Protein AF-A0A3D8IWM6-F1 (afdb_monomer_lite)

pLDDT: mean 72.85, std 13.45, range [47.88, 89.38]

Foldseek 3Di:
DDPCPQWDWDADPVPRWIWIFGDDPVDPPPTDTDIDDDDQDVVNVPDPPPPPPPPPPVVVVVVVVVVVVVVVVVVVVVVPDD

Radius of gyration: 31.46 Å; chains: 1; bounding box: 51×18×90 Å

Secondary structure (DSSP, 8-state):
------EEEEE-TTT--EEEEE-STT-TT--EEEEPPPP--HHHHS-------SSHHHHHHHHHHHHHHHHHHHHHHHHT--

Organism: NCBI:txid45498

Sequence (82 aa):
MFADKQDTYLYNNQTGEVYIRYKKNRKNYEDVFIKMPHGISPEQIQPPLKSTQNEKNHQDDLKMQSLKKTQELMNDALKGTF

Structure (mmCIF, N/CA/C/O backbone):
data_AF-A0A3D8IWM6-F1
#
_entry.id   AF-A0A3D8IWM6-F1
#
loop_
_atom_site.group_PDB
_atom_site.id
_atom_site.type_symbol
_atom_site.label_atom_id
_atom_site.label_alt_id
_atom_site.label_comp_id
_atom_site.label_asym_id
_atom_site.label_entity_id
_atom_site.label_seq_id
_atom_site.pdbx_PDB_ins_code
_atom_site.Cartn_x
_atom_site.Cartn_y
_atom_site.Cartn_z
_atom_site.occupancy
_atom_site.B_iso_or_equiv
_atom_site.auth_seq_id
_atom_site.auth_comp_id
_atom_site.auth_asym_id
_atom_site.auth_atom_id
_atom_site.pdbx_PDB_model_num
ATOM 1 N N . MET A 1 1 ? -6.952 3.775 -27.960 1.00 48.78 1 MET A N 1
ATOM 2 C CA . MET A 1 1 ? -6.924 4.075 -26.509 1.00 48.78 1 MET A CA 1
ATOM 3 C C . MET A 1 1 ? -5.856 3.196 -25.856 1.00 48.78 1 MET A C 1
ATOM 5 O O . MET A 1 1 ? -5.695 2.075 -26.316 1.00 48.78 1 MET A O 1
ATOM 9 N N . PHE A 1 2 ? -5.129 3.714 -24.853 1.00 48.44 2 PHE A N 1
ATOM 10 C CA . PHE A 1 2 ? -4.010 3.094 -24.094 1.00 48.44 2 PHE A CA 1
ATOM 11 C C . PHE A 1 2 ? -2.601 3.171 -24.723 1.00 48.44 2 PHE A C 1
ATOM 13 O O . PHE A 1 2 ? -1.945 2.155 -24.950 1.00 48.44 2 PHE A O 1
ATOM 20 N N . ALA A 1 3 ? -2.123 4.392 -24.987 1.00 49.97 3 ALA A N 1
ATOM 21 C CA . ALA A 1 3 ? -0.778 4.651 -25.518 1.00 49.97 3 ALA A CA 1
ATOM 22 C C . ALA A 1 3 ? 0.269 5.086 -24.467 1.00 49.97 3 ALA A C 1
ATOM 24 O O . ALA A 1 3 ? 1.426 5.247 -24.831 1.00 49.97 3 ALA A O 1
ATOM 25 N N . ASP A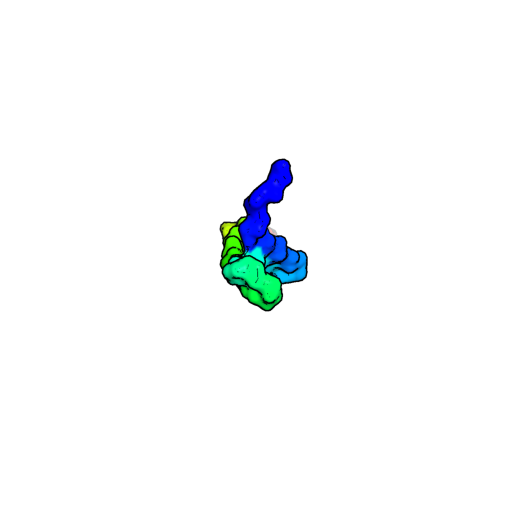 1 4 ? -0.075 5.182 -23.178 1.00 54.09 4 ASP A N 1
ATOM 26 C CA . ASP A 1 4 ? 0.894 5.474 -22.108 1.00 54.09 4 ASP A CA 1
ATOM 27 C C . ASP A 1 4 ? 1.140 4.240 -21.229 1.00 54.09 4 ASP A C 1
ATOM 29 O O . ASP A 1 4 ? 0.670 4.122 -20.103 1.00 54.09 4 ASP A O 1
ATOM 33 N N . LYS A 1 5 ? 1.886 3.264 -21.767 1.00 62.41 5 LYS A N 1
ATOM 34 C CA . LYS A 1 5 ? 2.351 2.061 -21.040 1.00 62.41 5 LYS A CA 1
ATOM 35 C C . LYS A 1 5 ? 3.589 2.362 -20.181 1.00 62.41 5 LYS A C 1
ATOM 37 O O . LYS A 1 5 ? 4.616 1.684 -20.338 1.00 62.41 5 LYS A O 1
ATOM 42 N N . GLN A 1 6 ? 3.524 3.409 -19.360 1.00 66.25 6 GLN A N 1
ATOM 43 C CA . GLN A 1 6 ? 4.668 3.855 -18.562 1.00 66.25 6 GLN A CA 1
ATOM 44 C C . GLN A 1 6 ? 4.920 2.901 -17.391 1.00 66.25 6 GLN A C 1
ATOM 46 O O . GLN A 1 6 ? 5.969 2.258 -17.371 1.00 66.25 6 GLN A O 1
ATOM 51 N N . ASP A 1 7 ? 3.911 2.665 -16.549 1.00 72.06 7 ASP A N 1
ATOM 52 C CA . ASP A 1 7 ? 4.069 1.869 -15.330 1.00 72.06 7 ASP A CA 1
ATOM 53 C C . ASP A 1 7 ? 3.128 0.658 -15.293 1.00 72.06 7 ASP A C 1
ATOM 55 O O . ASP A 1 7 ? 2.047 0.642 -15.886 1.00 72.06 7 ASP A O 1
ATOM 59 N N . THR A 1 8 ? 3.556 -0.418 -14.631 1.00 82.62 8 THR A N 1
ATOM 60 C CA . THR A 1 8 ? 2.721 -1.609 -14.398 1.00 82.62 8 THR A CA 1
ATOM 61 C C . THR A 1 8 ? 2.638 -1.878 -12.911 1.00 82.62 8 THR A C 1
ATOM 63 O O . THR A 1 8 ? 3.666 -2.003 -12.255 1.00 82.62 8 THR A O 1
ATOM 66 N N . TYR A 1 9 ? 1.421 -1.992 -12.395 1.00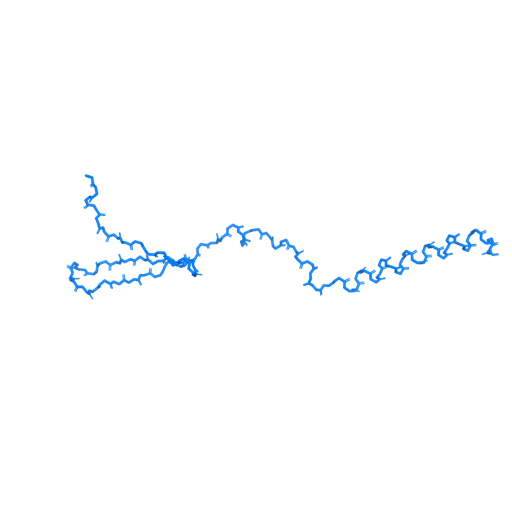 85.19 9 TYR A N 1
ATOM 67 C CA . TYR A 1 9 ? 1.172 -2.253 -10.985 1.00 85.19 9 TYR A CA 1
ATOM 68 C C . TYR A 1 9 ? 1.002 -3.752 -10.760 1.00 85.19 9 TYR A C 1
ATOM 70 O O . TYR A 1 9 ? 0.288 -4.419 -11.509 1.00 85.19 9 TYR A O 1
ATOM 78 N N . LEU A 1 10 ? 1.659 -4.269 -9.728 1.00 86.50 10 LEU A N 1
ATOM 79 C CA . LEU A 1 10 ? 1.551 -5.652 -9.292 1.00 86.50 10 LEU A CA 1
ATOM 80 C C . LEU A 1 10 ? 1.074 -5.675 -7.844 1.00 86.50 10 LEU A C 1
ATOM 82 O O . LEU A 1 10 ? 1.689 -5.060 -6.978 1.00 86.50 10 LEU A O 1
ATOM 86 N N . TYR A 1 11 ? -0.021 -6.385 -7.597 1.00 88.44 11 TYR A N 1
ATOM 87 C CA . TYR A 1 11 ? -0.599 -6.540 -6.270 1.00 88.44 11 TYR A CA 1
ATOM 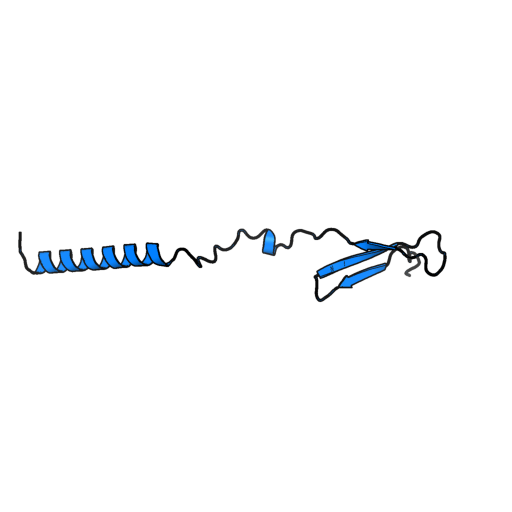88 C C . TYR A 1 11 ? -0.421 -7.975 -5.781 1.00 88.44 11 TYR A C 1
ATOM 90 O O . TYR A 1 11 ? -0.734 -8.924 -6.503 1.00 88.44 11 TYR A O 1
ATOM 98 N N . ASN A 1 12 ? 0.077 -8.130 -4.557 1.00 87.31 12 ASN A N 1
ATOM 99 C CA . ASN A 1 12 ? 0.166 -9.419 -3.892 1.00 87.31 12 ASN A CA 1
ATOM 100 C C . ASN A 1 12 ? -1.085 -9.650 -3.031 1.00 87.31 12 ASN A C 1
ATOM 102 O O . ASN A 1 12 ? -1.250 -9.022 -1.990 1.00 87.31 12 ASN A O 1
ATOM 106 N N . ASN A 1 13 ? -1.936 -10.596 -3.436 1.00 87.00 13 ASN A N 1
ATOM 107 C CA . ASN A 1 13 ? -3.170 -10.935 -2.716 1.00 87.00 13 ASN A CA 1
ATOM 108 C C . ASN A 1 13 ? -2.934 -11.578 -1.335 1.00 87.00 13 ASN A C 1
ATOM 110 O O . ASN A 1 13 ? -3.857 -11.627 -0.532 1.00 87.00 13 ASN A O 1
ATOM 114 N N . GLN A 1 14 ? -1.737 -12.107 -1.062 1.00 89.38 14 GLN A N 1
ATOM 115 C CA . GLN A 1 14 ? -1.413 -12.737 0.223 1.00 89.38 14 GLN A CA 1
ATOM 116 C C . GLN A 1 14 ? -0.923 -11.715 1.252 1.00 89.38 14 GLN A C 1
ATOM 118 O O . GLN A 1 14 ? -1.280 -11.802 2.421 1.00 89.38 14 GLN A O 1
ATOM 123 N N . THR A 1 15 ? -0.098 -10.755 0.824 1.00 86.38 15 THR A N 1
ATOM 124 C CA . THR A 1 15 ? 0.542 -9.773 1.719 1.00 86.38 15 THR A CA 1
ATOM 125 C C . THR A 1 15 ? -0.089 -8.383 1.650 1.00 86.38 15 THR A C 1
ATOM 127 O O . THR A 1 15 ? 0.213 -7.528 2.479 1.00 86.38 15 THR A O 1
ATOM 130 N N . GLY A 1 16 ? -0.943 -8.123 0.659 1.00 83.81 16 GLY A N 1
ATOM 131 C CA . GLY A 1 16 ? -1.509 -6.800 0.402 1.00 83.81 16 GLY A CA 1
ATOM 132 C C . GLY A 1 16 ? -0.492 -5.781 -0.127 1.00 83.81 16 GLY A C 1
ATOM 133 O O . GLY A 1 16 ? -0.762 -4.581 -0.126 1.00 83.81 16 GLY A O 1
ATOM 134 N N . GLU A 1 17 ? 0.691 -6.228 -0.551 1.00 87.44 17 GLU A N 1
ATOM 135 C CA . GLU A 1 17 ? 1.757 -5.359 -1.051 1.00 87.44 17 GLU A CA 1
ATOM 136 C C . GLU A 1 17 ? 1.504 -4.934 -2.500 1.00 87.44 17 GLU A C 1
ATOM 138 O O . GLU A 1 17 ? 1.113 -5.741 -3.345 1.00 87.44 17 GLU A O 1
ATOM 143 N N . VAL A 1 18 ? 1.776 -3.662 -2.796 1.00 88.12 18 VAL A N 1
ATOM 144 C CA . VAL A 1 18 ? 1.714 -3.105 -4.152 1.00 88.12 18 VAL A CA 1
ATOM 145 C C . VAL A 1 18 ? 3.131 -2.800 -4.625 1.00 88.12 18 VAL A C 1
ATOM 147 O O . VAL A 1 18 ? 3.902 -2.149 -3.921 1.00 88.12 18 VAL A O 1
ATOM 150 N N . TYR A 1 19 ? 3.460 -3.230 -5.837 1.00 88.94 19 TYR A N 1
ATOM 151 C CA . TYR A 1 19 ? 4.723 -2.947 -6.507 1.00 88.94 19 TYR A CA 1
ATOM 152 C C . TYR A 1 19 ? 4.470 -2.206 -7.814 1.00 88.94 19 TYR A C 1
ATOM 154 O O . TYR A 1 19 ? 3.524 -2.513 -8.539 1.00 88.94 19 TYR A O 1
ATOM 162 N N . ILE A 1 20 ? 5.343 -1.259 -8.138 1.00 87.19 20 ILE A N 1
ATOM 163 C CA . ILE A 1 20 ? 5.338 -0.547 -9.414 1.00 87.19 20 ILE A CA 1
ATOM 164 C C . ILE A 1 20 ? 6.536 -1.012 -10.224 1.00 87.19 20 ILE A C 1
ATOM 166 O O . ILE A 1 20 ? 7.679 -0.877 -9.793 1.00 87.19 20 ILE A O 1
ATOM 17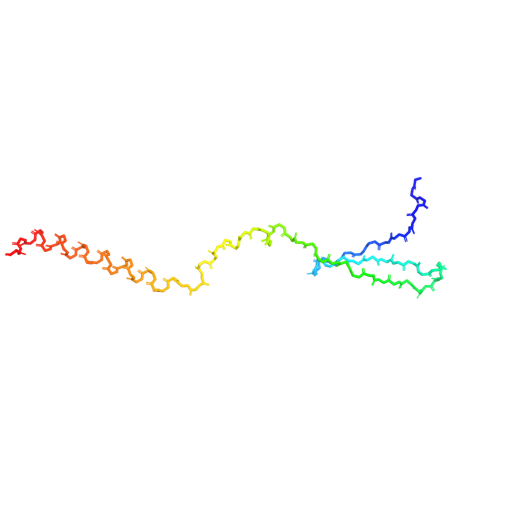0 N N . ARG A 1 21 ? 6.273 -1.547 -11.414 1.00 85.00 21 ARG A N 1
ATOM 171 C CA . ARG A 1 21 ? 7.294 -1.841 -12.410 1.00 85.00 21 ARG A CA 1
ATOM 172 C C . ARG A 1 21 ? 7.684 -0.558 -13.125 1.00 85.00 21 ARG A C 1
ATOM 174 O O . ARG A 1 21 ? 6.911 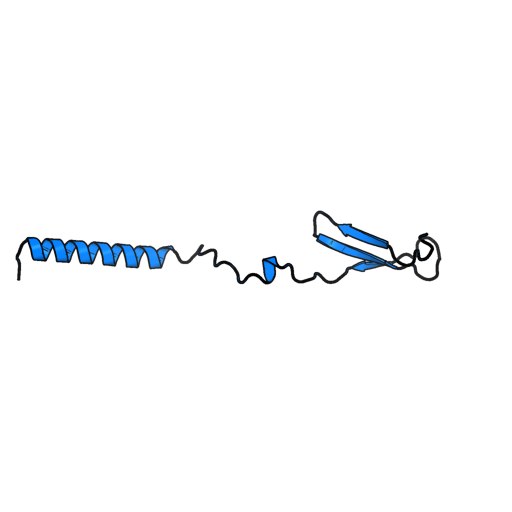-0.052 -13.939 1.00 85.00 21 ARG A O 1
ATOM 181 N N . TYR A 1 22 ? 8.900 -0.109 -12.861 1.00 81.69 22 TYR A N 1
ATOM 182 C CA . TYR A 1 22 ? 9.525 1.025 -13.512 1.00 81.69 22 TYR A CA 1
ATOM 183 C C . TYR A 1 22 ? 10.487 0.539 -14.599 1.00 81.69 22 TYR A C 1
ATOM 185 O O . TYR A 1 22 ? 11.431 -0.211 -14.330 1.00 81.69 22 TYR A O 1
ATOM 193 N N . LYS A 1 23 ? 10.252 0.965 -15.842 1.00 77.25 23 LYS A N 1
ATOM 194 C CA . LYS A 1 23 ? 11.110 0.613 -16.979 1.00 77.25 23 LYS A CA 1
ATOM 195 C C . LYS A 1 23 ? 12.337 1.511 -17.011 1.00 77.25 23 LYS A C 1
ATOM 197 O O . LYS A 1 23 ? 12.246 2.681 -17.386 1.00 77.25 23 LYS A O 1
ATOM 202 N N . LYS A 1 24 ? 13.509 0.956 -16.717 1.00 73.19 24 LYS A N 1
ATOM 203 C CA . LYS A 1 24 ? 14.770 1.685 -16.862 1.00 73.19 24 LYS A CA 1
ATOM 204 C C . LYS A 1 24 ? 15.180 1.721 -18.340 1.00 73.19 24 LYS A C 1
ATOM 206 O O . LYS A 1 24 ? 15.468 0.699 -18.951 1.00 73.19 24 LYS A O 1
ATOM 211 N N . ASN A 1 25 ? 15.174 2.910 -18.947 1.00 70.69 25 ASN A N 1
ATOM 212 C CA . ASN A 1 25 ? 15.726 3.175 -20.289 1.00 70.69 25 ASN A CA 1
ATOM 213 C C . ASN A 1 25 ? 15.193 2.304 -21.451 1.00 70.69 25 ASN A C 1
ATOM 215 O O . ASN A 1 25 ? 15.864 2.183 -22.475 1.00 70.69 25 ASN A O 1
ATOM 219 N N . ARG A 1 26 ? 13.991 1.716 -21.331 1.00 69.81 26 ARG A N 1
ATOM 220 C CA . ARG A 1 26 ? 13.354 0.862 -22.363 1.00 69.81 26 ARG A CA 1
ATOM 221 C C . ARG A 1 26 ? 14.196 -0.349 -22.809 1.00 69.81 26 ARG A C 1
ATOM 223 O O . ARG A 1 26 ? 13.920 -0.913 -23.868 1.00 69.81 26 ARG A O 1
ATOM 230 N N . LYS A 1 27 ? 15.202 -0.760 -22.030 1.00 70.88 27 LYS A N 1
ATOM 231 C CA . LYS A 1 27 ? 15.972 -1.982 -22.290 1.00 70.88 27 LYS A CA 1
ATOM 232 C C . LYS A 1 27 ? 15.233 -3.186 -21.713 1.00 70.88 27 LYS A C 1
ATOM 234 O O . LYS A 1 27 ? 14.694 -3.118 -20.613 1.00 70.88 27 LYS A O 1
ATOM 239 N N . ASN A 1 28 ? 15.188 -4.283 -22.467 1.00 66.31 28 ASN A N 1
ATOM 240 C CA . ASN A 1 28 ? 14.574 -5.520 -21.989 1.00 66.31 28 ASN A CA 1
ATOM 241 C C . ASN A 1 28 ? 15.340 -6.048 -20.762 1.00 66.31 28 ASN A C 1
ATOM 243 O O . ASN A 1 28 ? 16.567 -6.009 -20.750 1.00 66.31 28 ASN A O 1
ATOM 247 N N . TYR A 1 29 ? 14.608 -6.576 -19.774 1.00 65.69 29 TYR A N 1
ATOM 248 C CA . TYR A 1 29 ? 15.130 -7.228 -18.559 1.00 65.69 29 TYR A CA 1
ATOM 249 C C . TYR A 1 29 ? 15.845 -6.326 -17.528 1.00 65.69 29 TYR A C 1
ATOM 251 O O . TYR A 1 29 ? 16.429 -6.848 -16.584 1.00 65.69 29 TYR A O 1
ATOM 259 N N . GLU A 1 30 ? 15.750 -4.996 -17.638 1.00 75.19 30 GLU A N 1
ATOM 260 C CA . GLU A 1 30 ? 16.246 -4.041 -16.619 1.00 75.19 30 GLU A CA 1
ATOM 261 C C . GLU A 1 30 ? 15.113 -3.413 -15.778 1.00 75.19 30 GLU A C 1
ATOM 263 O O . GLU A 1 30 ? 15.301 -2.384 -15.122 1.00 75.19 30 GLU A O 1
ATOM 268 N N . ASP A 1 31 ? 13.917 -4.004 -15.816 1.00 77.38 31 ASP A N 1
ATOM 269 C CA . ASP A 1 31 ? 12.752 -3.505 -15.086 1.00 77.38 31 ASP A CA 1
ATOM 270 C C . ASP A 1 31 ? 12.984 -3.610 -13.569 1.00 77.38 31 ASP A C 1
ATOM 272 O O . ASP A 1 31 ? 13.357 -4.663 -13.048 1.00 77.38 31 ASP A O 1
ATOM 276 N N . VAL A 1 32 ? 12.732 -2.514 -12.851 1.00 83.38 32 VAL A N 1
ATOM 277 C CA . VAL A 1 32 ? 12.839 -2.460 -11.387 1.00 83.38 32 VAL A CA 1
ATOM 278 C C . VAL A 1 32 ? 11.440 -2.447 -10.787 1.00 83.38 32 VAL A C 1
ATOM 280 O O . VAL A 1 32 ? 10.556 -1.750 -11.282 1.00 83.38 32 VAL A O 1
ATOM 283 N N . PHE A 1 33 ? 11.242 -3.190 -9.701 1.00 84.88 33 PHE A N 1
ATOM 284 C CA . PHE A 1 33 ? 9.993 -3.190 -8.945 1.00 84.88 33 PHE A CA 1
ATOM 285 C C . PHE A 1 33 ? 10.163 -2.376 -7.668 1.00 84.88 33 PHE A C 1
ATOM 287 O O . PHE A 1 33 ? 10.919 -2.748 -6.773 1.00 84.88 33 PHE A O 1
ATOM 294 N N . ILE A 1 34 ? 9.456 -1.255 -7.588 1.00 86.56 34 ILE A N 1
ATOM 295 C CA . ILE A 1 34 ? 9.457 -0.381 -6.418 1.00 86.56 34 ILE A CA 1
ATOM 296 C C . ILE A 1 34 ? 8.275 -0.782 -5.540 1.00 86.56 34 ILE A C 1
ATOM 298 O O . ILE A 1 34 ? 7.130 -0.731 -5.990 1.00 86.56 34 ILE A O 1
ATOM 302 N N . LYS A 1 35 ? 8.543 -1.195 -4.296 1.00 88.69 35 LYS A N 1
ATOM 303 C CA . LYS A 1 35 ? 7.494 -1.471 -3.307 1.00 88.69 35 LYS A CA 1
ATOM 304 C C . LYS A 1 35 ? 6.859 -0.155 -2.863 1.00 88.69 35 LYS A C 1
ATOM 306 O O . LYS A 1 35 ? 7.562 0.754 -2.423 1.00 88.69 35 LYS A O 1
ATOM 311 N N . MET A 1 36 ? 5.538 -0.072 -2.951 1.00 85.94 36 MET A N 1
ATOM 312 C CA . MET A 1 36 ? 4.782 1.072 -2.461 1.00 85.94 36 MET A CA 1
ATOM 313 C C . MET A 1 36 ? 4.646 1.021 -0.938 1.00 85.94 36 MET A C 1
ATOM 315 O O . MET A 1 36 ? 4.492 -0.067 -0.371 1.00 85.94 36 MET A O 1
ATOM 319 N N . PRO A 1 37 ? 4.679 2.183 -0.263 1.00 84.69 37 PRO A N 1
ATOM 320 C CA . PRO A 1 37 ? 4.378 2.243 1.155 1.00 84.69 37 PRO A CA 1
ATOM 321 C C . PRO A 1 37 ? 2.938 1.786 1.390 1.00 84.69 37 PRO A C 1
ATOM 323 O O . PRO A 1 37 ? 2.032 2.089 0.610 1.00 84.69 37 PRO A O 1
ATOM 326 N N . HIS A 1 38 ? 2.731 1.056 2.481 1.00 77.62 38 HIS A N 1
ATOM 327 C CA . HIS A 1 38 ? 1.392 0.674 2.895 1.00 77.62 38 HIS A CA 1
ATOM 328 C C . HIS A 1 38 ? 0.634 1.931 3.324 1.00 77.62 38 HIS A C 1
ATOM 330 O O . HIS A 1 38 ? 1.091 2.677 4.191 1.00 77.62 38 HIS A O 1
ATOM 336 N N . GLY A 1 39 ? -0.516 2.172 2.696 1.00 72.25 39 GLY A N 1
ATOM 337 C CA . GLY A 1 39 ? -1.480 3.122 3.230 1.00 72.25 39 GLY A CA 1
ATOM 338 C C . GLY A 1 39 ? -2.015 2.623 4.572 1.00 72.25 39 GLY A C 1
ATOM 339 O O . GLY A 1 39 ? -2.025 1.422 4.843 1.00 72.25 39 GLY A O 1
ATOM 340 N N . ILE A 1 40 ? -2.474 3.548 5.406 1.00 71.62 40 ILE A N 1
ATOM 341 C CA . ILE A 1 40 ? -3.241 3.216 6.607 1.00 71.62 40 ILE A CA 1
ATOM 342 C C . ILE A 1 40 ? -4.568 2.591 6.172 1.00 71.62 40 ILE A C 1
ATOM 344 O O . ILE A 1 40 ? -5.382 3.245 5.518 1.00 71.62 40 ILE A O 1
ATOM 348 N N . SER A 1 41 ? -4.772 1.315 6.507 1.00 68.88 41 SER A N 1
ATOM 349 C CA . SER A 1 41 ? -6.075 0.675 6.313 1.00 68.88 41 SER A CA 1
ATOM 350 C C . SER A 1 41 ? -7.090 1.369 7.226 1.00 68.88 41 SER A C 1
ATOM 352 O O . SER A 1 41 ? -6.762 1.647 8.382 1.00 68.88 41 SER A O 1
ATOM 354 N N . PRO A 1 42 ? -8.331 1.632 6.786 1.00 66.81 42 PRO A N 1
ATOM 355 C CA . PRO A 1 42 ? -9.370 2.157 7.669 1.00 66.81 42 PRO A CA 1
ATOM 356 C C . PRO A 1 42 ? -9.645 1.256 8.889 1.00 66.81 42 PRO A C 1
ATOM 358 O O . PRO A 1 42 ? -10.159 1.743 9.891 1.00 66.81 42 PRO A O 1
ATOM 361 N N . GLU A 1 43 ? -9.251 -0.022 8.868 1.00 66.38 43 GLU A N 1
ATOM 362 C CA . GLU A 1 43 ? -9.257 -0.901 10.053 1.00 66.38 43 GLU A CA 1
ATOM 363 C C . GLU A 1 43 ? -8.201 -0.526 11.105 1.00 66.38 43 GLU A C 1
ATOM 365 O O . GLU A 1 43 ? -8.395 -0.791 12.284 1.00 66.38 43 GLU A O 1
ATOM 370 N N . GLN A 1 44 ? -7.102 0.117 10.704 1.00 62.66 44 GLN A N 1
ATOM 371 C CA . GLN A 1 44 ? -6.054 0.620 11.605 1.00 62.66 44 GLN A CA 1
ATOM 372 C C . GLN A 1 44 ? -6.362 2.030 12.129 1.00 62.66 44 GLN A C 1
ATOM 374 O O . GLN A 1 44 ? -5.787 2.457 13.126 1.00 62.66 44 GLN A O 1
ATOM 379 N N . ILE A 1 45 ? -7.240 2.764 11.434 1.00 62.12 45 ILE A N 1
ATOM 380 C CA . ILE A 1 45 ? -7.727 4.096 11.833 1.00 62.12 45 ILE A CA 1
ATOM 381 C C . ILE A 1 45 ? -8.928 3.969 12.773 1.00 62.12 45 ILE A C 1
ATOM 383 O O . ILE A 1 45 ? -9.197 4.873 13.567 1.00 62.12 45 ILE A O 1
ATOM 387 N N . GLN A 1 46 ? -9.641 2.840 12.720 1.00 59.94 46 GLN A N 1
ATOM 388 C CA . GLN A 1 46 ? -10.547 2.497 13.800 1.00 59.94 46 GLN A CA 1
ATOM 389 C C . GLN A 1 46 ? -9.713 2.445 15.084 1.00 59.94 46 GLN A C 1
ATOM 391 O O . GLN A 1 46 ? -8.709 1.725 15.121 1.00 59.94 46 GLN A O 1
ATOM 396 N N . PRO A 1 47 ? -10.082 3.207 16.138 1.00 66.06 47 PRO A N 1
ATOM 397 C CA . PRO A 1 47 ? -9.500 2.952 17.444 1.00 66.06 47 PRO A CA 1
ATOM 398 C C . PRO A 1 47 ? -9.652 1.453 17.682 1.00 66.06 47 PRO A C 1
ATOM 400 O O . PRO A 1 47 ? -10.693 0.916 17.283 1.00 66.06 47 PRO A O 1
ATOM 403 N N . PRO A 1 48 ? -8.663 0.761 18.277 1.00 59.03 48 PRO A N 1
ATOM 404 C CA . PRO A 1 48 ? -8.870 -0.621 18.649 1.00 59.03 48 PRO A CA 1
ATOM 405 C C . PRO A 1 48 ? -10.183 -0.637 19.424 1.00 59.03 48 PRO A C 1
ATOM 407 O O . PRO A 1 48 ? -10.274 -0.059 20.513 1.00 59.03 48 PRO A O 1
ATOM 410 N N . LEU A 1 49 ? -11.229 -1.221 18.825 1.00 57.16 49 LEU A N 1
ATOM 411 C CA . LEU A 1 49 ? -12.354 -1.742 19.572 1.00 57.16 49 LEU A CA 1
ATOM 412 C C . LEU A 1 49 ? -11.643 -2.588 20.592 1.00 57.16 49 LEU A C 1
ATOM 414 O O . LEU A 1 49 ? -11.025 -3.579 20.213 1.00 57.16 49 LEU A O 1
ATOM 418 N N . LYS A 1 50 ? -11.564 -2.081 21.825 1.00 51.53 50 LYS A N 1
ATOM 419 C CA . LYS A 1 50 ? -10.831 -2.713 22.903 1.00 51.53 50 LYS A CA 1
ATOM 420 C C . LYS A 1 50 ? -11.406 -4.116 22.984 1.00 51.53 50 LYS A C 1
ATOM 422 O O . LYS A 1 50 ? -12.441 -4.321 23.618 1.00 51.53 50 LYS A O 1
ATOM 427 N N . SER A 1 51 ? -10.756 -5.071 22.327 1.00 47.88 51 SER A N 1
ATOM 428 C CA . SER A 1 5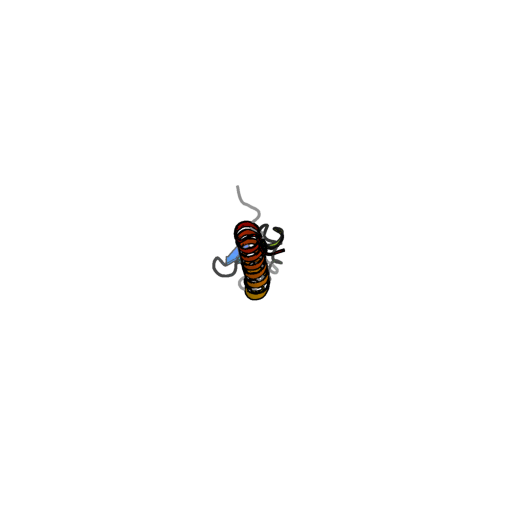1 ? -10.905 -6.476 22.603 1.00 47.88 51 SER A CA 1
ATOM 429 C C . SER A 1 51 ? -10.354 -6.580 24.007 1.00 47.88 51 SER A C 1
ATOM 431 O O . SER A 1 51 ? -9.153 -6.668 24.243 1.00 47.88 51 SER A O 1
ATOM 433 N N . THR A 1 52 ? -11.262 -6.399 24.959 1.00 52.59 52 THR A N 1
ATOM 434 C CA . THR A 1 52 ? -11.066 -6.585 26.384 1.00 52.59 52 THR A CA 1
ATOM 435 C C . THR A 1 52 ? -10.876 -8.085 26.571 1.00 52.59 52 THR A C 1
ATOM 437 O O . THR A 1 52 ? -11.791 -8.830 26.906 1.00 52.59 52 THR A O 1
ATOM 440 N N . GLN A 1 53 ? -9.679 -8.526 26.223 1.00 52.50 53 GLN A N 1
ATOM 441 C CA . GLN A 1 53 ? -9.103 -9.844 26.417 1.00 52.50 53 GLN A CA 1
ATOM 442 C C . GLN A 1 53 ? -7.628 -9.535 26.710 1.00 52.50 53 GLN A C 1
ATOM 444 O O . GLN A 1 53 ? -6.793 -9.537 25.820 1.00 52.50 53 GLN A O 1
ATOM 449 N N . ASN A 1 54 ? -7.294 -8.953 27.863 1.00 48.38 54 ASN A N 1
ATOM 450 C CA . ASN A 1 54 ? -6.913 -9.751 29.027 1.00 48.38 54 ASN A CA 1
ATOM 451 C C . ASN A 1 54 ? -6.812 -8.901 30.315 1.00 48.38 54 ASN A C 1
ATOM 453 O O . ASN A 1 54 ? -5.799 -8.930 30.996 1.00 48.38 54 ASN A O 1
ATOM 457 N N . GLU A 1 55 ? -7.873 -8.177 30.685 1.00 48.00 55 GLU A N 1
ATOM 458 C CA . GLU A 1 55 ? -8.058 -7.663 32.064 1.00 48.00 55 GLU A CA 1
ATOM 459 C C . GLU A 1 55 ? -9.485 -7.909 32.594 1.00 48.00 55 GLU A C 1
ATOM 461 O O . GLU A 1 55 ? -10.016 -7.163 33.412 1.00 48.00 55 GLU A O 1
ATOM 466 N N . LYS A 1 56 ? -10.155 -8.972 32.129 1.00 50.41 56 LYS A N 1
ATOM 467 C CA . LYS A 1 56 ? -11.496 -9.331 32.631 1.00 50.41 56 LYS A CA 1
ATOM 468 C C . LYS A 1 56 ? -11.481 -10.082 33.965 1.00 50.41 56 LYS A C 1
ATOM 470 O O . LYS A 1 56 ? -12.475 -10.050 34.673 1.00 50.41 56 LYS A O 1
ATOM 475 N N . ASN A 1 57 ? -10.356 -10.675 34.369 1.00 52.62 57 ASN A N 1
ATOM 476 C CA . ASN A 1 57 ? -10.335 -11.487 35.591 1.00 52.62 57 ASN A CA 1
ATOM 477 C C . ASN A 1 57 ? -10.442 -10.661 36.887 1.00 52.62 57 ASN A C 1
ATOM 479 O O . ASN A 1 57 ? -11.008 -11.150 37.851 1.00 52.62 57 ASN A O 1
ATOM 483 N N . HIS A 1 58 ? -9.963 -9.410 36.930 1.00 53.34 58 HIS A N 1
ATOM 484 C CA . HIS A 1 58 ? -10.060 -8.586 38.151 1.00 53.34 58 HIS A CA 1
ATOM 485 C C . HIS A 1 58 ? -11.357 -7.764 38.246 1.00 53.34 58 HIS A C 1
ATOM 487 O O . HIS A 1 58 ? -11.871 -7.545 39.342 1.00 53.34 58 HIS A O 1
ATOM 493 N N . GLN A 1 59 ? -11.913 -7.302 37.119 1.00 56.78 59 GLN A N 1
ATOM 494 C CA . GLN A 1 59 ? -13.151 -6.508 37.141 1.00 56.78 59 GLN A CA 1
ATOM 495 C C . GLN A 1 59 ? -14.407 -7.357 37.362 1.00 56.78 59 GLN A C 1
ATOM 497 O O . GLN A 1 59 ? -15.349 -6.877 37.996 1.00 56.78 59 GLN A O 1
ATOM 502 N N . ASP A 1 60 ? -14.432 -8.597 36.868 1.00 58.91 60 ASP A N 1
ATOM 503 C CA . ASP A 1 60 ? -15.569 -9.494 37.089 1.00 58.91 60 ASP A CA 1
ATOM 504 C C . ASP A 1 60 ? -15.624 -9.981 38.548 1.00 58.91 60 ASP A C 1
ATOM 506 O O . ASP A 1 60 ? -16.712 -10.032 39.125 1.00 58.91 60 ASP A O 1
ATOM 510 N N . ASP A 1 61 ? -14.473 -10.197 39.196 1.00 65.62 61 ASP A N 1
ATOM 511 C CA . ASP A 1 61 ? -14.406 -10.519 40.629 1.00 65.62 61 ASP A CA 1
ATOM 512 C C . ASP A 1 61 ? -14.927 -9.376 41.509 1.00 65.62 61 ASP A C 1
ATOM 514 O O . ASP A 1 61 ? -15.724 -9.604 42.421 1.00 65.62 61 ASP A O 1
ATOM 518 N N . LEU A 1 62 ? -14.559 -8.125 41.208 1.00 74.12 62 LEU A N 1
ATOM 519 C CA . LEU A 1 62 ? -15.052 -6.954 41.945 1.00 74.12 62 LEU A CA 1
ATOM 520 C C . LEU A 1 62 ? -16.572 -6.778 41.812 1.00 74.12 62 LEU A C 1
ATOM 522 O O . LEU A 1 62 ? -17.248 -6.455 42.792 1.00 74.12 62 LEU A O 1
ATOM 526 N N . LYS A 1 63 ? -17.131 -7.018 40.618 1.00 73.56 63 LYS A N 1
ATOM 527 C CA . LYS A 1 63 ? -18.586 -6.988 40.395 1.00 73.56 63 LYS A CA 1
ATOM 528 C C . LYS A 1 63 ? -19.294 -8.141 41.104 1.00 73.56 63 LYS A C 1
ATOM 530 O O . LYS A 1 63 ? -20.366 -7.949 41.667 1.00 73.56 63 LYS A O 1
ATOM 535 N N . MET A 1 64 ? -18.706 -9.335 41.109 1.00 81.62 64 MET A N 1
ATOM 536 C CA . MET A 1 64 ? -19.286 -10.486 41.797 1.00 81.62 64 MET A CA 1
ATOM 537 C C . MET A 1 64 ? -19.272 -10.304 43.320 1.00 81.62 64 MET A C 1
ATOM 539 O O . MET A 1 64 ? -20.249 -10.641 43.989 1.00 81.62 64 MET A O 1
ATOM 543 N N . GLN A 1 65 ? -18.200 -9.731 43.874 1.00 81.38 65 GLN A N 1
ATOM 544 C CA . GLN A 1 65 ? -18.100 -9.415 45.299 1.00 81.38 65 GLN A CA 1
ATOM 545 C C . GLN A 1 65 ? -19.093 -8.329 45.723 1.00 81.38 65 GLN A C 1
ATOM 547 O O . GLN A 1 65 ? -19.722 -8.465 46.773 1.00 81.38 65 GLN A O 1
ATOM 552 N N . SER A 1 66 ? -19.282 -7.280 44.914 1.00 82.75 66 SER A N 1
ATOM 553 C CA . SER A 1 66 ? -20.256 -6.231 45.235 1.00 82.75 66 SER A CA 1
ATOM 554 C C . SER A 1 66 ? -21.692 -6.756 45.201 1.00 82.75 66 SER A C 1
ATOM 556 O O . SER A 1 66 ? -22.453 -6.479 46.124 1.00 82.75 66 SER A O 1
ATOM 558 N N . LEU A 1 67 ? -22.037 -7.597 44.219 1.00 85.19 67 LEU A N 1
ATOM 559 C CA . LEU A 1 67 ? -23.345 -8.254 44.147 1.00 85.19 67 LEU A CA 1
ATOM 560 C C . LEU A 1 67 ? -23.596 -9.181 45.345 1.00 85.19 67 LEU A C 1
ATOM 562 O O . LEU A 1 67 ? -24.672 -9.125 45.939 1.00 85.19 67 LEU A O 1
ATOM 566 N N . LYS A 1 68 ? -22.602 -9.988 45.746 1.00 87.88 68 LYS A N 1
ATOM 567 C CA . LYS A 1 68 ? -22.703 -10.833 46.950 1.00 87.88 68 LYS A CA 1
ATOM 568 C C . LYS A 1 68 ? -22.915 -9.997 48.212 1.00 87.88 68 LYS A C 1
ATOM 570 O O . LYS A 1 68 ? -23.840 -10.278 48.966 1.00 87.88 68 LYS A O 1
ATOM 575 N N . LYS A 1 69 ? -22.132 -8.930 48.394 1.00 88.56 69 LYS A N 1
ATOM 576 C CA . LYS A 1 69 ? -22.244 -8.031 49.552 1.00 88.56 69 LYS A CA 1
ATOM 577 C C . LYS A 1 69 ? -23.610 -7.343 49.625 1.00 88.56 69 LYS A C 1
ATOM 579 O O . LYS A 1 69 ? -24.176 -7.225 50.706 1.00 88.56 69 LYS A O 1
ATOM 584 N N . THR A 1 70 ? -24.167 -6.906 48.495 1.00 88.19 70 THR A N 1
ATOM 585 C CA . THR A 1 70 ? -25.523 -6.334 48.464 1.00 88.19 70 THR A CA 1
ATOM 586 C C . THR A 1 70 ? -26.580 -7.378 48.820 1.00 88.19 70 THR A C 1
ATOM 588 O O . THR A 1 70 ? -27.510 -7.063 49.559 1.00 88.19 70 THR A O 1
ATOM 591 N N . GLN A 1 71 ? -26.430 -8.620 48.351 1.00 86.62 71 GLN A N 1
ATOM 592 C CA . GLN A 1 71 ? -27.364 -9.698 48.674 1.00 86.62 71 GLN A CA 1
ATOM 593 C C . GLN A 1 71 ? -27.317 -10.084 50.159 1.00 86.62 71 GLN A C 1
ATOM 595 O O . GLN A 1 71 ? -28.362 -10.333 50.754 1.00 86.62 71 GLN A O 1
ATOM 600 N N . GLU A 1 72 ? -26.130 -10.100 50.767 1.00 86.94 72 GLU A N 1
ATOM 601 C CA . GLU A 1 72 ? -25.953 -10.305 52.208 1.00 86.94 72 GLU A CA 1
ATOM 602 C C . GLU A 1 72 ? -26.599 -9.179 53.014 1.00 86.94 72 GLU A C 1
ATOM 604 O O . GLU A 1 72 ? -27.429 -9.464 53.866 1.00 86.94 72 GLU A O 1
ATOM 609 N N . LEU A 1 73 ? -26.339 -7.912 52.677 1.00 87.38 73 LEU A N 1
ATOM 610 C CA . LEU A 1 73 ? -26.960 -6.767 53.357 1.00 87.38 73 LEU A CA 1
ATOM 611 C C . LEU A 1 73 ? -28.488 -6.766 53.237 1.00 87.38 73 LEU A C 1
ATOM 613 O O . LEU A 1 73 ? -29.185 -6.438 54.194 1.00 87.38 73 LEU A O 1
ATOM 617 N N . MET A 1 74 ? -29.021 -7.146 52.073 1.00 84.94 74 MET A N 1
ATOM 618 C CA . MET A 1 74 ? -30.461 -7.309 51.886 1.00 84.94 74 MET A CA 1
ATOM 619 C C . MET A 1 74 ? -31.006 -8.432 52.770 1.00 84.94 74 MET A C 1
ATOM 621 O O . MET A 1 74 ? -32.044 -8.270 53.406 1.00 84.94 74 MET A O 1
ATOM 625 N N . ASN A 1 75 ? -30.301 -9.559 52.838 1.00 85.12 75 ASN A N 1
ATOM 626 C CA . ASN A 1 75 ? -30.700 -10.691 53.663 1.00 85.12 75 ASN A CA 1
ATOM 627 C C . ASN A 1 75 ? -30.586 -10.379 55.163 1.00 85.12 75 ASN A C 1
ATOM 629 O O . ASN A 1 75 ? -31.448 -10.811 55.921 1.00 85.12 75 ASN A O 1
ATOM 633 N N . ASP A 1 76 ? -29.584 -9.613 55.592 1.00 87.06 76 ASP A N 1
ATOM 634 C CA . ASP A 1 76 ? -29.414 -9.171 56.980 1.00 87.06 76 ASP A CA 1
ATOM 635 C C . ASP A 1 76 ? -30.491 -8.155 57.377 1.00 87.06 76 ASP A C 1
ATOM 637 O O . ASP A 1 76 ? -31.101 -8.282 58.439 1.00 87.06 76 ASP A O 1
ATOM 641 N N . ALA A 1 77 ? -30.825 -7.213 56.487 1.00 81.44 77 ALA A N 1
ATOM 642 C CA . ALA A 1 77 ? -31.938 -6.286 56.690 1.00 81.44 77 ALA A CA 1
ATOM 643 C C . ALA A 1 77 ? -33.290 -7.017 56.780 1.00 81.44 77 ALA A C 1
ATOM 645 O O . ALA A 1 77 ? -34.134 -6.659 57.599 1.00 81.44 77 ALA A O 1
ATOM 646 N N . LEU A 1 78 ? -33.489 -8.071 55.980 1.00 78.88 78 LEU A N 1
ATOM 647 C CA . LEU A 1 78 ? -34.685 -8.919 56.042 1.00 78.88 78 LEU A CA 1
ATOM 648 C C . LEU A 1 78 ? -34.716 -9.814 57.290 1.00 78.88 78 LEU A C 1
ATOM 650 O O . LEU A 1 78 ? -35.797 -10.135 57.779 1.00 78.88 78 LEU A O 1
ATOM 654 N N . LYS A 1 79 ? -33.551 -10.209 57.816 1.00 78.88 79 LYS A N 1
ATOM 655 C CA . LYS A 1 79 ? -33.420 -10.957 59.077 1.00 78.88 79 LYS A CA 1
ATOM 656 C C . LYS A 1 79 ? -33.520 -10.067 60.321 1.00 78.88 79 LYS A C 1
ATOM 658 O O . LYS A 1 79 ? -33.677 -10.602 61.415 1.00 78.88 79 LYS A O 1
ATOM 663 N N . GLY A 1 80 ? -33.481 -8.741 60.164 1.00 67.94 80 GLY A N 1
ATOM 664 C CA . GLY A 1 80 ? -33.781 -7.778 61.224 1.00 67.94 80 GLY A CA 1
ATOM 665 C C . GLY A 1 80 ? -32.729 -7.680 62.330 1.00 67.94 80 GLY A C 1
ATOM 666 O O . GLY A 1 80 ? -33.069 -7.290 63.443 1.00 67.94 80 GLY A O 1
ATOM 667 N N . THR A 1 81 ? -31.470 -8.030 62.062 1.00 61.72 81 THR A N 1
ATOM 668 C CA . THR A 1 81 ? -30.379 -7.857 63.032 1.00 61.72 81 THR A CA 1
ATOM 669 C C . THR A 1 81 ? -29.711 -6.495 62.838 1.00 61.72 81 THR A C 1
ATOM 671 O O . THR A 1 81 ? -28.839 -6.351 61.980 1.00 61.72 81 THR A O 1
ATOM 674 N N . PHE A 1 82 ? -30.139 -5.517 63.639 1.00 56.62 82 PHE A N 1
ATOM 675 C CA . PHE A 1 82 ? -29.399 -4.295 63.970 1.00 56.62 82 PHE A CA 1
ATOM 676 C C . PHE A 1 82 ? -28.990 -4.355 65.442 1.00 56.62 82 PHE A C 1
ATOM 678 O O . PHE A 1 82 ? -29.802 -4.880 66.241 1.00 56.62 82 PHE A O 1
#